Protein AF-A0A7W3SSW9-F1 (afdb_monomer_lite)

Structure (mmCIF, N/CA/C/O backbone):
data_AF-A0A7W3SSW9-F1
#
_entry.id   AF-A0A7W3SSW9-F1
#
loop_
_atom_site.group_PDB
_atom_site.id
_atom_site.type_symbol
_atom_site.label_atom_id
_atom_site.label_alt_id
_atom_site.label_comp_id
_atom_site.label_asym_id
_atom_site.label_entity_id
_atom_site.label_seq_id
_atom_site.pdbx_PDB_ins_code
_atom_site.Cartn_x
_atom_site.Cartn_y
_atom_site.Cartn_z
_atom_site.occupancy
_atom_site.B_iso_or_equiv
_atom_site.auth_seq_id
_atom_site.auth_comp_id
_atom_site.auth_asym_id
_atom_site.auth_atom_id
_atom_site.pdbx_PDB_model_num
ATOM 1 N N . MET A 1 1 ? -20.674 -9.001 18.492 1.00 49.81 1 MET A N 1
ATOM 2 C CA . MET A 1 1 ? -19.323 -9.278 17.941 1.00 49.81 1 MET A CA 1
ATOM 3 C C . MET A 1 1 ? -19.306 -9.509 16.423 1.00 49.81 1 MET A C 1
ATOM 5 O O . MET A 1 1 ? -18.453 -8.920 15.777 1.00 49.81 1 MET A O 1
ATOM 9 N N . LYS A 1 2 ? -20.248 -10.263 15.826 1.00 56.25 2 LYS A N 1
ATOM 10 C CA . LYS A 1 2 ? -20.226 -10.648 14.391 1.00 56.25 2 LYS A CA 1
ATOM 11 C C . LYS A 1 2 ? -20.198 -9.495 13.364 1.00 56.25 2 LYS A C 1
ATOM 13 O O . LYS A 1 2 ? -19.468 -9.594 12.389 1.00 56.25 2 LYS A O 1
ATOM 18 N N . LEU A 1 3 ? -20.892 -8.374 13.601 1.00 60.31 3 LEU A N 1
ATOM 19 C CA . LEU A 1 3 ? -20.853 -7.227 12.673 1.00 60.31 3 LEU A CA 1
ATOM 20 C C . LEU A 1 3 ? -19.497 -6.498 12.622 1.00 60.31 3 LEU A C 1
ATOM 22 O O . LEU A 1 3 ? -19.228 -5.826 11.637 1.00 60.31 3 LEU A O 1
ATOM 26 N N . ARG A 1 4 ? -18.630 -6.622 13.640 1.00 62.69 4 ARG A N 1
ATOM 27 C CA . ARG A 1 4 ? -17.348 -5.884 13.702 1.00 62.69 4 ARG A CA 1
ATOM 28 C C . ARG A 1 4 ? -16.308 -6.395 12.701 1.00 62.69 4 ARG A C 1
ATOM 30 O O . ARG A 1 4 ? -15.487 -5.613 12.236 1.00 62.69 4 ARG A O 1
ATOM 37 N N . PHE A 1 5 ? -16.363 -7.687 12.375 1.00 64.06 5 PHE A N 1
ATOM 38 C CA . PHE A 1 5 ? -15.479 -8.321 11.395 1.00 64.06 5 PHE A CA 1
ATOM 39 C C . PHE A 1 5 ? -15.909 -8.039 9.956 1.00 64.06 5 PHE A C 1
ATOM 41 O O . PHE A 1 5 ? -15.053 -7.891 9.095 1.00 64.06 5 PHE A O 1
ATOM 48 N N . ILE A 1 6 ? -17.215 -7.886 9.705 1.00 72.38 6 ILE A N 1
ATOM 49 C CA . ILE A 1 6 ? -17.750 -7.588 8.365 1.00 72.38 6 ILE A CA 1
ATOM 50 C C . ILE A 1 6 ? -17.162 -6.280 7.819 1.00 72.38 6 ILE A C 1
ATOM 52 O O . ILE A 1 6 ? -16.800 -6.214 6.652 1.00 72.38 6 ILE A O 1
ATOM 56 N N . TRP A 1 7 ? -16.974 -5.270 8.673 1.00 70.69 7 TRP A N 1
ATOM 57 C CA . TRP A 1 7 ? -16.367 -3.993 8.277 1.00 70.69 7 TRP A CA 1
ATOM 58 C C . TRP A 1 7 ? -14.851 -4.058 8.049 1.00 70.69 7 TRP A C 1
ATOM 60 O O . TRP A 1 7 ? -14.305 -3.168 7.405 1.00 70.69 7 TRP A O 1
ATOM 70 N N . ALA A 1 8 ? -14.170 -5.101 8.534 1.00 79.19 8 ALA A N 1
ATOM 71 C CA . ALA A 1 8 ? -12.750 -5.322 8.262 1.00 79.19 8 ALA A CA 1
ATOM 72 C C . ALA A 1 8 ? -12.517 -6.038 6.918 1.00 79.19 8 ALA A C 1
ATOM 74 O O . ALA A 1 8 ? -11.438 -5.911 6.345 1.00 79.19 8 ALA A O 1
ATOM 75 N N . VAL A 1 9 ? -13.521 -6.750 6.386 1.00 87.50 9 VAL A N 1
ATOM 76 C CA . VAL A 1 9 ? -13.405 -7.510 5.127 1.00 87.50 9 VAL A CA 1
ATOM 77 C C . VAL A 1 9 ? -12.970 -6.634 3.944 1.00 87.50 9 VAL A C 1
ATOM 79 O O . VAL A 1 9 ? -12.021 -7.027 3.266 1.00 87.50 9 VAL A O 1
ATOM 82 N N . PRO A 1 10 ? -13.555 -5.442 3.699 1.00 87.81 10 PRO A N 1
ATOM 83 C CA . PRO A 1 10 ? -13.117 -4.587 2.598 1.00 87.81 10 PRO A CA 1
ATOM 84 C C . PRO A 1 10 ? -11.652 -4.166 2.728 1.00 87.81 10 PRO A C 1
ATOM 86 O O . PRO A 1 10 ? -10.934 -4.159 1.735 1.00 87.81 10 PRO A O 1
ATOM 89 N N . LEU A 1 11 ? -11.191 -3.868 3.949 1.00 90.88 11 LEU A N 1
ATOM 90 C CA . LEU A 1 11 ? -9.804 -3.478 4.205 1.00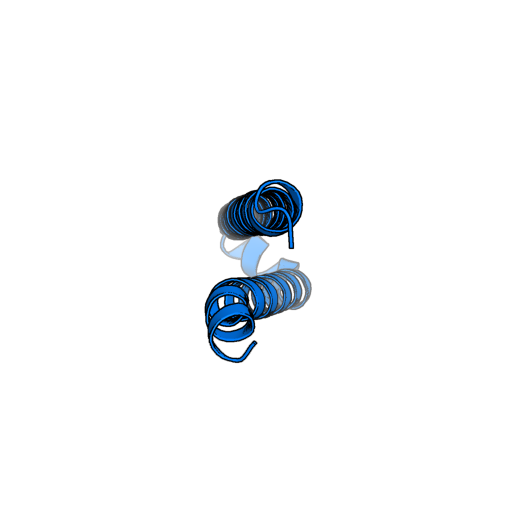 90.88 11 LEU A CA 1
ATOM 91 C C . LEU A 1 11 ? -8.843 -4.645 3.948 1.00 90.88 11 LEU A C 1
ATOM 93 O O . LEU A 1 11 ? -7.815 -4.459 3.305 1.00 90.88 11 LEU A O 1
ATOM 97 N N . VAL A 1 12 ? -9.199 -5.850 4.401 1.00 91.31 12 VAL A N 1
ATOM 98 C CA . VAL A 1 12 ? -8.413 -7.068 4.157 1.00 91.31 12 VAL A CA 1
ATOM 99 C C . VAL A 1 12 ? -8.328 -7.371 2.660 1.00 91.31 12 VAL A C 1
ATOM 101 O O . VAL A 1 12 ? -7.236 -7.632 2.160 1.00 91.31 12 VAL A O 1
ATOM 104 N N . LEU A 1 13 ? -9.439 -7.271 1.924 1.00 93.88 13 LEU A N 1
ATOM 105 C CA . LEU A 1 13 ? -9.441 -7.431 0.466 1.00 93.88 13 LEU A CA 1
ATOM 106 C C . LEU A 1 13 ? -8.548 -6.390 -0.219 1.00 93.88 13 LEU A C 1
ATOM 108 O O . LEU A 1 13 ? -7.763 -6.743 -1.097 1.00 93.88 13 LEU A O 1
ATOM 112 N N . LEU A 1 14 ? -8.614 -5.127 0.212 1.00 94.56 14 LEU A N 1
ATOM 113 C CA . LEU A 1 14 ? -7.771 -4.060 -0.329 1.00 94.56 14 LEU A CA 1
ATOM 114 C C . LEU A 1 14 ? -6.280 -4.341 -0.081 1.00 94.56 14 LEU A C 1
ATOM 116 O O . LEU A 1 14 ? -5.464 -4.153 -0.980 1.00 94.56 14 LEU A O 1
ATOM 120 N N . ILE A 1 15 ? -5.930 -4.851 1.106 1.00 95.00 15 ILE A N 1
ATOM 121 C CA . ILE A 1 15 ? -4.565 -5.282 1.443 1.00 95.00 15 ILE A CA 1
ATOM 122 C C . ILE A 1 15 ? -4.106 -6.413 0.521 1.00 95.00 15 ILE A C 1
ATOM 124 O O . ILE A 1 15 ? -3.001 -6.341 -0.015 1.00 95.00 15 ILE A O 1
ATOM 128 N N . MET A 1 16 ? -4.945 -7.428 0.290 1.00 96.62 16 MET A N 1
ATOM 129 C CA . MET A 1 16 ? -4.615 -8.529 -0.624 1.00 96.62 16 MET A CA 1
ATOM 130 C C . MET A 1 16 ? -4.366 -8.025 -2.050 1.00 96.62 16 MET A C 1
ATOM 132 O O . MET A 1 16 ? -3.378 -8.418 -2.669 1.00 96.62 16 MET A O 1
ATOM 136 N N . ILE A 1 17 ? -5.208 -7.113 -2.546 1.00 96.50 17 ILE A N 1
ATOM 137 C CA . ILE A 1 17 ? -5.029 -6.480 -3.861 1.00 96.50 17 ILE A CA 1
ATOM 138 C C . ILE A 1 17 ? -3.720 -5.684 -3.905 1.00 96.50 17 ILE A C 1
ATOM 140 O O . ILE A 1 17 ? -2.975 -5.798 -4.873 1.00 96.50 17 ILE A O 1
ATOM 144 N N . ASN A 1 18 ? -3.403 -4.921 -2.857 1.00 97.56 18 ASN A N 1
ATOM 145 C CA . ASN A 1 18 ? -2.181 -4.118 -2.802 1.00 97.56 18 ASN A CA 1
ATOM 146 C C . ASN A 1 18 ? -0.912 -4.977 -2.817 1.00 97.56 18 ASN A C 1
ATOM 148 O O . ASN A 1 18 ? 0.058 -4.641 -3.494 1.00 97.56 18 ASN A O 1
ATOM 152 N N . ILE A 1 19 ? -0.929 -6.104 -2.100 1.00 97.56 19 ILE A N 1
ATOM 153 C CA . ILE A 1 19 ? 0.169 -7.076 -2.108 1.00 97.56 19 ILE A CA 1
ATOM 154 C C . ILE A 1 19 ? 0.285 -7.727 -3.489 1.00 97.56 19 ILE A C 1
ATOM 156 O O . ILE A 1 19 ? 1.385 -7.806 -4.030 1.00 97.56 19 ILE A O 1
ATOM 160 N N . GLY A 1 20 ? -0.833 -8.151 -4.085 1.00 97.69 20 GLY A N 1
ATOM 161 C CA . GLY A 1 20 ? -0.844 -8.728 -5.431 1.00 97.69 20 GLY A CA 1
ATOM 162 C C . GLY A 1 20 ? -0.307 -7.757 -6.484 1.00 97.69 20 GLY A C 1
ATOM 163 O O . GLY A 1 20 ? 0.512 -8.141 -7.315 1.00 97.69 20 GLY A O 1
ATOM 164 N N . LEU A 1 21 ? -0.699 -6.485 -6.400 1.00 97.50 21 LEU A N 1
ATOM 165 C CA . LEU A 1 21 ? -0.206 -5.421 -7.269 1.00 97.50 21 LEU A CA 1
ATOM 166 C C . LEU A 1 21 ? 1.296 -5.184 -7.083 1.00 97.50 21 LEU A C 1
ATOM 168 O O . LEU A 1 21 ? 2.018 -5.067 -8.070 1.00 97.50 21 LEU A O 1
ATOM 172 N N . LEU A 1 22 ? 1.782 -5.158 -5.840 1.00 97.81 22 LEU A N 1
ATOM 173 C CA . LEU A 1 22 ? 3.210 -5.018 -5.558 1.00 97.81 22 LEU A CA 1
ATOM 174 C C . LEU A 1 22 ? 4.014 -6.175 -6.156 1.00 97.81 22 LEU A 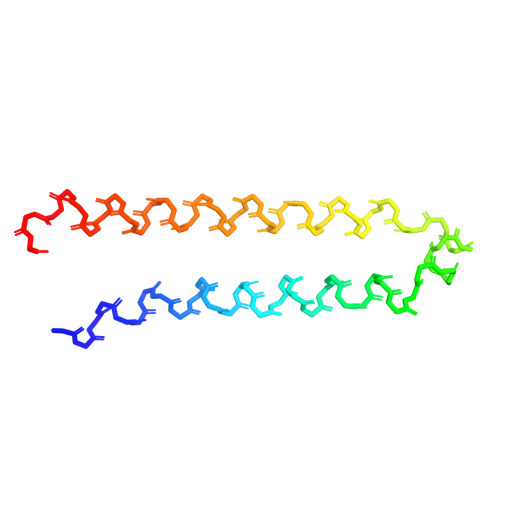C 1
ATOM 176 O O . LEU A 1 22 ? 5.016 -5.944 -6.828 1.00 97.81 22 LEU A O 1
ATOM 180 N N . LEU A 1 23 ? 3.562 -7.414 -5.944 1.00 98.19 23 LEU A N 1
ATOM 181 C CA . LEU A 1 23 ? 4.202 -8.598 -6.515 1.00 98.19 23 LEU A CA 1
ATOM 182 C C . LEU A 1 23 ? 4.189 -8.548 -8.044 1.00 98.19 23 LEU A C 1
ATOM 184 O O . LEU A 1 23 ? 5.218 -8.797 -8.663 1.00 98.19 23 LEU A O 1
ATOM 188 N N . PHE A 1 24 ? 3.069 -8.154 -8.654 1.00 97.75 24 PHE A N 1
ATOM 189 C CA . PHE A 1 24 ? 2.975 -7.974 -10.101 1.00 97.75 24 PHE A CA 1
ATOM 190 C C . PHE A 1 24 ? 4.002 -6.961 -10.622 1.00 97.75 24 PHE A C 1
ATOM 192 O O . PHE A 1 24 ? 4.704 -7.260 -11.589 1.00 97.75 24 PHE A O 1
ATOM 199 N N . ILE A 1 25 ? 4.125 -5.801 -9.966 1.00 97.75 25 ILE A N 1
ATOM 200 C CA . ILE A 1 25 ? 5.111 -4.773 -10.323 1.00 97.75 25 ILE A CA 1
ATOM 201 C C . ILE A 1 25 ? 6.522 -5.346 -10.223 1.00 97.75 25 ILE A C 1
ATOM 203 O O . ILE A 1 25 ? 7.274 -5.250 -11.187 1.00 97.75 25 ILE A O 1
ATOM 207 N N . LEU A 1 26 ? 6.864 -5.981 -9.097 1.00 97.62 26 LEU A N 1
ATOM 208 C CA . LEU A 1 26 ? 8.197 -6.540 -8.850 1.00 97.62 26 LEU A CA 1
ATOM 209 C C . LEU A 1 26 ? 8.561 -7.658 -9.837 1.00 97.62 26 LEU A C 1
ATOM 211 O O . LEU A 1 26 ? 9.694 -7.711 -10.312 1.00 97.62 26 LEU A O 1
ATOM 215 N N . SER A 1 27 ? 7.612 -8.527 -10.184 1.00 98.00 27 SER A N 1
ATOM 216 C CA . SER A 1 27 ? 7.836 -9.606 -11.151 1.00 98.00 27 SER A CA 1
ATOM 217 C C . SER A 1 27 ? 7.937 -9.109 -12.596 1.00 98.00 27 SER A C 1
ATOM 219 O O . SER A 1 27 ? 8.580 -9.768 -13.408 1.00 98.00 27 SER A O 1
ATOM 221 N N . ASN A 1 28 ? 7.347 -7.954 -12.923 1.00 97.38 28 ASN A N 1
ATOM 222 C CA . ASN A 1 28 ? 7.269 -7.433 -14.293 1.00 97.38 28 ASN A CA 1
ATOM 223 C C . ASN A 1 28 ? 7.975 -6.080 -14.477 1.00 97.38 28 ASN A C 1
ATOM 225 O O . ASN A 1 28 ? 7.694 -5.386 -15.452 1.00 97.38 28 ASN A O 1
ATOM 229 N N . VAL A 1 29 ? 8.905 -5.696 -13.590 1.00 96.62 29 VAL A N 1
ATOM 230 C CA . VAL A 1 29 ? 9.567 -4.372 -13.624 1.00 96.62 29 VAL A CA 1
ATOM 231 C C . VAL A 1 29 ? 10.124 -4.041 -15.009 1.00 96.62 29 VAL A C 1
ATOM 233 O O . VAL A 1 29 ? 9.918 -2.936 -15.503 1.00 96.62 29 VAL A O 1
ATOM 236 N N . HIS A 1 30 ? 10.805 -4.997 -15.647 1.00 96.38 30 HIS A N 1
ATOM 237 C CA . HIS A 1 30 ? 11.418 -4.798 -16.961 1.00 96.38 30 HIS A CA 1
ATOM 238 C C . HIS A 1 30 ? 10.363 -4.570 -18.052 1.00 96.38 30 HIS A C 1
ATOM 240 O O . HIS A 1 30 ? 10.413 -3.547 -18.727 1.00 96.38 30 HIS A O 1
ATOM 246 N N . GLY A 1 31 ? 9.351 -5.440 -18.150 1.00 96.44 31 GLY A N 1
ATOM 247 C CA . GLY A 1 31 ? 8.272 -5.287 -19.134 1.00 96.44 31 GLY A CA 1
ATOM 248 C C . GLY A 1 31 ? 7.445 -4.016 -18.921 1.00 96.44 31 GLY A C 1
ATOM 249 O O . GLY A 1 31 ? 7.110 -3.315 -19.871 1.00 96.44 31 GLY A O 1
ATOM 250 N N . LEU A 1 32 ? 7.175 -3.643 -17.668 1.00 95.69 32 LEU A N 1
ATOM 251 C CA . LEU A 1 32 ? 6.477 -2.395 -17.345 1.00 95.69 32 LEU A CA 1
ATOM 252 C C . LEU A 1 32 ? 7.301 -1.154 -17.710 1.00 95.69 32 LEU A C 1
ATOM 254 O O . LEU A 1 32 ? 6.734 -0.137 -18.119 1.00 95.69 32 LEU A O 1
ATOM 258 N N . LYS A 1 33 ? 8.630 -1.228 -17.567 1.00 95.38 33 LYS A N 1
ATOM 259 C CA . LYS A 1 33 ? 9.546 -0.155 -17.961 1.00 95.38 33 LYS A CA 1
ATOM 260 C C . LYS A 1 33 ? 9.617 -0.010 -19.481 1.00 95.38 33 LYS A C 1
ATOM 262 O O . LYS A 1 33 ? 9.565 1.114 -19.969 1.00 95.38 33 LYS A O 1
ATOM 267 N N . GLU A 1 34 ? 9.681 -1.118 -20.216 1.00 96.06 34 GLU A N 1
ATOM 268 C CA . GLU A 1 34 ? 9.651 -1.129 -21.688 1.00 96.06 34 GLU A CA 1
ATOM 269 C C . GLU A 1 34 ? 8.349 -0.539 -22.242 1.00 96.06 34 GLU A C 1
ATOM 271 O O . GLU A 1 34 ? 8.369 0.217 -23.209 1.00 96.06 34 GLU A O 1
ATOM 276 N N . LEU A 1 35 ? 7.224 -0.810 -21.577 1.00 95.25 35 LEU A N 1
ATOM 277 C CA . LEU A 1 35 ? 5.910 -0.264 -21.924 1.00 95.25 35 LEU A CA 1
ATOM 278 C C . LEU A 1 35 ? 5.680 1.175 -21.424 1.00 95.25 35 LEU A C 1
ATOM 280 O O . LEU A 1 35 ? 4.556 1.665 -21.513 1.00 95.25 35 LEU A O 1
ATOM 284 N N . ALA A 1 36 ? 6.695 1.830 -20.845 1.00 92.81 36 ALA A N 1
ATOM 285 C CA . ALA A 1 36 ? 6.593 3.159 -20.231 1.00 92.81 36 ALA A CA 1
ATOM 286 C C . ALA A 1 36 ? 5.411 3.300 -19.240 1.00 92.81 36 ALA A C 1
ATOM 288 O O . ALA A 1 36 ? 4.842 4.375 -19.071 1.00 92.81 36 ALA A O 1
ATOM 289 N N . SER A 1 37 ? 5.028 2.200 -18.580 1.00 95.06 37 SER A N 1
ATOM 290 C CA . SER A 1 37 ? 3.846 2.118 -17.706 1.00 95.06 37 SER A CA 1
ATOM 291 C C . SER A 1 37 ? 4.196 1.892 -16.234 1.00 95.06 37 SER A C 1
ATOM 293 O O . SER A 1 37 ? 3.330 2.018 -15.368 1.00 95.06 37 SER A O 1
ATOM 295 N N . LEU A 1 38 ? 5.467 1.605 -15.928 1.00 96.00 38 LEU A N 1
ATOM 296 C CA . LEU A 1 38 ? 5.947 1.341 -14.570 1.00 96.00 38 LEU A CA 1
ATOM 297 C C . LEU A 1 38 ? 5.560 2.450 -13.580 1.00 96.00 38 LEU A C 1
ATOM 299 O O . LEU A 1 38 ? 5.075 2.153 -12.491 1.00 96.00 38 LEU A O 1
ATOM 303 N N . GLU A 1 39 ? 5.720 3.716 -13.968 1.00 95.81 39 GLU A N 1
ATOM 304 C CA . GLU A 1 39 ? 5.384 4.866 -13.119 1.00 95.81 39 GLU A CA 1
ATOM 305 C C . GLU A 1 39 ? 3.895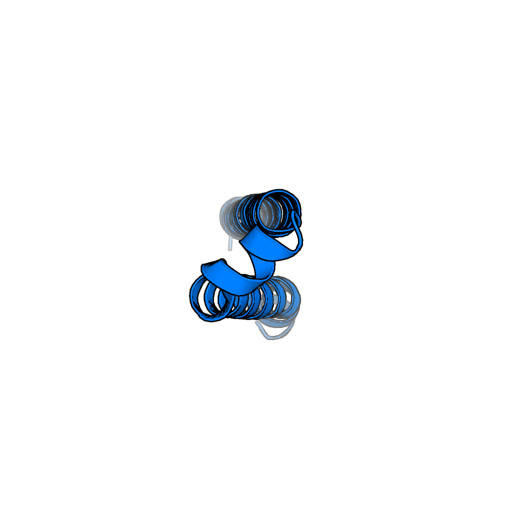 4.904 -12.760 1.00 95.81 39 GLU A C 1
ATOM 307 O O . GLU A 1 39 ? 3.545 5.142 -11.605 1.00 95.81 39 GLU A O 1
ATOM 312 N N . LEU A 1 40 ? 3.015 4.594 -13.717 1.00 96.44 40 LEU A N 1
ATOM 313 C CA . LEU A 1 40 ? 1.569 4.554 -13.499 1.00 96.44 40 LEU A CA 1
ATOM 314 C C . LEU A 1 40 ? 1.182 3.436 -12.526 1.00 96.44 40 LEU A C 1
ATOM 316 O O . LEU A 1 40 ? 0.366 3.650 -11.628 1.00 96.44 40 LEU A O 1
ATOM 320 N N . PHE A 1 41 ? 1.791 2.258 -12.662 1.00 96.81 41 PHE A N 1
ATOM 321 C CA . PHE A 1 41 ? 1.554 1.148 -11.741 1.00 96.81 41 PHE A CA 1
ATOM 322 C C . PHE A 1 41 ? 2.062 1.449 -10.325 1.00 96.81 41 PHE A C 1
ATOM 324 O O . PHE A 1 41 ? 1.363 1.156 -9.353 1.00 96.81 41 PHE A O 1
ATOM 331 N N . ILE A 1 42 ? 3.233 2.080 -10.193 1.00 96.62 42 ILE A N 1
ATOM 332 C CA . ILE A 1 42 ? 3.767 2.528 -8.897 1.00 96.62 42 ILE A CA 1
ATOM 333 C C . ILE A 1 42 ? 2.840 3.574 -8.266 1.00 96.62 42 ILE A C 1
ATOM 335 O O . ILE A 1 42 ? 2.523 3.476 -7.080 1.00 96.62 42 ILE A O 1
ATOM 339 N N . LEU A 1 43 ? 2.362 4.545 -9.049 1.00 97.38 43 LEU A N 1
ATOM 340 C CA . LEU A 1 43 ? 1.416 5.560 -8.587 1.00 97.38 43 LEU A CA 1
ATOM 341 C C . LEU A 1 43 ? 0.114 4.914 -8.086 1.00 97.38 43 LEU A C 1
ATOM 343 O O . LEU A 1 43 ? -0.357 5.232 -6.994 1.00 97.38 43 LEU A O 1
ATOM 347 N N . MET A 1 44 ? -0.442 3.969 -8.847 1.00 97.06 44 MET A N 1
ATOM 348 C CA . MET A 1 44 ? -1.639 3.219 -8.458 1.00 97.06 44 MET A CA 1
ATOM 349 C C . MET A 1 44 ? -1.424 2.450 -7.148 1.00 97.06 44 MET A C 1
ATOM 351 O O . MET A 1 44 ? -2.269 2.506 -6.252 1.00 97.06 44 MET A O 1
ATOM 355 N N . TRP A 1 45 ? -0.276 1.786 -6.999 1.00 97.56 45 TRP A N 1
ATOM 356 C CA . TRP A 1 45 ? 0.094 1.090 -5.767 1.00 97.56 45 TRP A CA 1
ATOM 357 C C . TRP A 1 45 ? 0.203 2.041 -4.566 1.00 97.56 45 TRP A C 1
ATOM 359 O O . TRP A 1 45 ? -0.298 1.732 -3.480 1.00 97.56 45 TRP A O 1
ATOM 369 N N . LEU A 1 46 ? 0.773 3.234 -4.755 1.00 97.44 46 LEU A N 1
ATOM 370 C CA . LEU A 1 46 ? 0.832 4.263 -3.715 1.00 97.44 46 LEU A CA 1
ATOM 371 C C . LEU A 1 46 ? -0.567 4.735 -3.300 1.00 97.44 46 LEU A C 1
ATOM 373 O O . LEU A 1 46 ? -0.861 4.780 -2.106 1.00 97.44 46 LEU A O 1
ATOM 377 N N . PHE A 1 47 ? -1.457 5.028 -4.253 1.00 97.44 47 PHE A N 1
ATOM 378 C CA . PHE A 1 47 ? -2.834 5.437 -3.948 1.00 97.44 47 PHE A CA 1
ATOM 379 C C . PHE A 1 47 ? -3.601 4.378 -3.151 1.00 97.44 47 PHE A C 1
ATOM 381 O O . PHE A 1 47 ? -4.283 4.704 -2.171 1.00 97.44 47 PHE A O 1
ATOM 388 N N . ILE A 1 48 ? -3.466 3.105 -3.525 1.00 96.12 48 ILE A N 1
ATOM 389 C CA . ILE A 1 48 ? -4.095 2.002 -2.790 1.00 96.12 48 ILE A CA 1
ATOM 390 C C . ILE A 1 48 ? -3.487 1.899 -1.388 1.00 96.12 48 ILE A C 1
ATOM 392 O O . ILE A 1 48 ?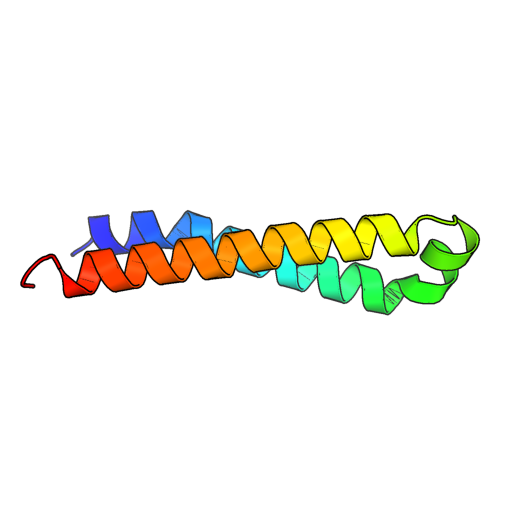 -4.223 1.789 -0.408 1.00 96.12 48 ILE A O 1
ATOM 396 N N . THR A 1 49 ? -2.166 2.025 -1.266 1.00 96.69 49 THR A N 1
ATOM 397 C CA . THR A 1 49 ? -1.466 2.008 0.025 1.00 96.69 49 THR A CA 1
ATOM 398 C C . THR A 1 49 ? -1.959 3.119 0.956 1.00 96.69 49 THR A C 1
ATOM 400 O O . THR A 1 49 ? -2.301 2.842 2.107 1.00 96.69 49 THR A O 1
ATOM 403 N N . PHE A 1 50 ? -2.093 4.356 0.470 1.00 96.69 50 PHE A N 1
ATOM 404 C CA . PHE A 1 50 ? -2.661 5.452 1.264 1.00 96.69 50 PHE A CA 1
ATOM 405 C C . PHE A 1 50 ? -4.110 5.184 1.671 1.00 96.69 50 PHE A C 1
ATOM 407 O O . PHE A 1 50 ? -4.482 5.434 2.819 1.00 96.69 50 PHE A O 1
ATOM 414 N N . THR A 1 51 ? -4.912 4.621 0.767 1.00 94.88 51 THR A N 1
ATOM 415 C CA . THR A 1 51 ? -6.303 4.246 1.054 1.00 94.88 51 THR A CA 1
ATOM 416 C C . THR A 1 51 ? -6.381 3.203 2.172 1.00 94.88 51 THR A C 1
ATOM 418 O O . T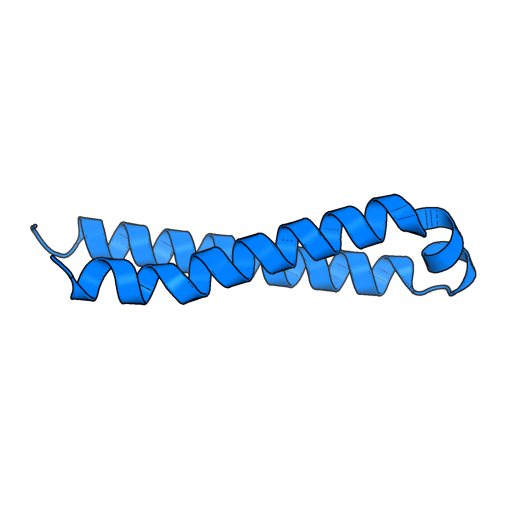HR A 1 51 ? -7.195 3.344 3.086 1.00 94.88 51 THR A O 1
ATOM 421 N N . ILE A 1 52 ? -5.499 2.196 2.157 1.00 95.19 52 ILE A N 1
ATOM 422 C CA . ILE A 1 52 ? -5.390 1.190 3.225 1.00 95.19 52 ILE A CA 1
ATOM 423 C C . ILE A 1 52 ? -5.015 1.851 4.549 1.00 95.19 52 ILE A C 1
ATOM 425 O O . ILE A 1 52 ? -5.670 1.593 5.557 1.00 95.19 52 ILE A O 1
ATOM 429 N N . ILE A 1 53 ? -3.987 2.704 4.558 1.00 95.19 53 ILE A N 1
ATOM 430 C CA . ILE A 1 53 ? -3.517 3.380 5.777 1.00 95.19 53 ILE A CA 1
ATOM 431 C C . ILE A 1 53 ? -4.640 4.230 6.377 1.00 95.19 53 ILE A C 1
ATOM 433 O O . ILE A 1 53 ? -4.917 4.134 7.573 1.00 95.19 53 ILE A O 1
ATOM 437 N N . PHE A 1 54 ? -5.329 5.020 5.552 1.00 93.31 54 PHE A N 1
ATOM 438 C CA . PHE A 1 54 ? -6.450 5.840 5.998 1.00 93.31 54 PHE A CA 1
ATOM 439 C C . PHE A 1 54 ? -7.616 4.988 6.515 1.00 93.31 54 PHE A C 1
ATOM 441 O O . PHE A 1 54 ? -8.153 5.263 7.589 1.00 93.31 54 PHE A O 1
ATOM 448 N N . GLY A 1 55 ? -7.980 3.922 5.798 1.00 90.00 55 GLY A N 1
ATOM 449 C CA . GLY A 1 55 ? -9.025 2.988 6.220 1.00 90.00 55 GLY A CA 1
ATOM 450 C C . GLY A 1 55 ? -8.696 2.298 7.547 1.00 90.00 55 GLY A C 1
ATOM 451 O O . GLY A 1 55 ? -9.549 2.222 8.433 1.00 90.00 55 GLY A O 1
ATOM 452 N N . ALA A 1 56 ? -7.448 1.865 7.728 1.00 90.31 56 ALA A N 1
ATOM 453 C CA . ALA A 1 56 ? -6.962 1.277 8.973 1.00 90.31 56 ALA A CA 1
ATOM 454 C C . ALA A 1 56 ? -6.977 2.288 10.128 1.00 90.31 56 ALA A C 1
ATOM 456 O O . ALA A 1 56 ? -7.408 1.954 11.233 1.00 90.31 56 ALA A O 1
ATOM 457 N N . TYR A 1 57 ? -6.571 3.535 9.875 1.00 91.06 57 TYR A N 1
ATOM 458 C CA . TYR A 1 57 ? -6.612 4.613 10.861 1.00 91.06 57 TYR A CA 1
ATOM 459 C C . TYR A 1 57 ? -8.044 4.921 11.317 1.00 91.06 57 TYR A C 1
ATOM 461 O O . TYR A 1 57 ? -8.309 4.981 12.518 1.00 91.06 57 TYR A O 1
ATOM 469 N N . GLN A 1 58 ? -8.985 5.039 10.377 1.00 87.12 58 GLN A N 1
ATOM 470 C CA . GLN A 1 58 ? -10.401 5.242 10.689 1.00 87.12 58 GLN A CA 1
ATOM 471 C C . GLN A 1 58 ? -10.990 4.059 11.460 1.00 87.12 58 GLN A C 1
ATOM 473 O O . GLN A 1 58 ? -11.713 4.259 12.436 1.00 87.12 58 GLN A O 1
ATOM 478 N N . TYR A 1 59 ? -10.647 2.826 11.075 1.00 85.88 59 TYR A N 1
ATOM 479 C CA . TYR A 1 59 ? -11.058 1.624 11.800 1.00 85.88 59 TYR A CA 1
ATOM 480 C C . TYR A 1 59 ? -10.522 1.619 13.238 1.00 85.88 59 TYR A C 1
ATOM 482 O O . TYR A 1 59 ? -11.270 1.356 14.182 1.00 85.88 59 TYR A O 1
ATOM 490 N N . PHE A 1 60 ? -9.251 1.980 13.424 1.00 85.62 60 PHE A N 1
ATOM 491 C CA . PHE A 1 60 ? -8.621 2.080 14.737 1.00 85.62 60 PHE A CA 1
ATOM 492 C C . PHE A 1 60 ? -9.259 3.171 15.606 1.00 85.62 60 PHE A C 1
ATOM 494 O O . PHE A 1 60 ? -9.585 2.914 16.766 1.00 85.62 60 PHE A O 1
ATOM 501 N N . ILE A 1 61 ? -9.505 4.367 15.057 1.00 87.50 61 ILE A N 1
ATOM 502 C CA . ILE A 1 61 ? -10.234 5.428 15.768 1.00 87.50 61 ILE A CA 1
ATOM 503 C C . ILE A 1 61 ? -11.640 4.968 16.121 1.00 87.50 61 ILE A C 1
ATOM 505 O O . ILE A 1 61 ? -12.091 5.215 17.234 1.00 87.50 61 ILE A O 1
ATOM 509 N N . TRP A 1 62 ? -12.347 4.313 15.205 1.00 83.31 62 TRP A N 1
ATOM 510 C CA . TRP A 1 62 ? -13.703 3.838 15.454 1.00 83.31 62 TRP A CA 1
ATOM 511 C C . TRP A 1 62 ? -13.750 2.828 16.603 1.00 83.31 62 TRP A C 1
ATOM 513 O O . TRP A 1 62 ? -14.641 2.922 17.449 1.00 83.31 62 TRP A O 1
ATOM 523 N N . ILE A 1 63 ? -12.771 1.919 16.675 1.00 81.31 63 ILE A N 1
ATOM 524 C CA . ILE A 1 63 ? -12.594 1.019 17.821 1.00 81.31 63 ILE A CA 1
ATOM 525 C C . ILE A 1 63 ? -12.282 1.815 19.093 1.00 81.31 63 ILE A C 1
ATOM 527 O O . ILE A 1 63 ? -12.864 1.536 20.129 1.00 81.31 63 ILE A O 1
ATOM 531 N N . LYS A 1 64 ? -11.395 2.812 19.026 1.00 82.88 64 LYS A N 1
ATOM 532 C CA . LYS A 1 64 ? -10.931 3.567 20.201 1.00 82.88 64 LYS A CA 1
ATOM 533 C C . LYS A 1 64 ? -11.971 4.551 20.765 1.00 82.88 64 LYS A C 1
ATOM 535 O O . LYS A 1 64 ? -12.046 4.730 21.977 1.00 82.88 64 LYS A O 1
ATOM 540 N N . ASN A 1 65 ? -12.747 5.217 19.906 1.00 81.31 65 ASN A N 1
ATOM 541 C CA . ASN A 1 65 ? -13.716 6.258 20.280 1.00 81.31 65 ASN A CA 1
ATOM 542 C C . ASN A 1 65 ? -15.080 5.694 20.673 1.00 81.31 65 ASN A C 1
ATOM 544 O O . ASN A 1 65 ? -15.790 6.304 21.475 1.00 81.31 65 ASN A O 1
ATOM 548 N N . LYS A 1 66 ? -15.467 4.527 20.153 1.00 63.84 66 LYS A N 1
ATOM 549 C CA . LYS A 1 66 ? -16.527 3.763 20.803 1.00 63.84 66 LYS A CA 1
ATOM 550 C C . LYS A 1 66 ? -15.903 3.204 22.077 1.00 63.84 66 LYS A C 1
ATOM 552 O O . LYS A 1 66 ? -15.068 2.326 21.967 1.00 63.84 66 LYS A O 1
ATOM 557 N N . ARG A 1 67 ? -16.264 3.706 23.269 1.00 47.09 67 ARG A N 1
ATOM 558 C CA . ARG A 1 67 ? -15.935 3.038 24.548 1.00 47.09 67 ARG A CA 1
ATOM 559 C C . ARG A 1 67 ? -16.551 1.630 24.551 1.00 47.09 67 ARG A C 1
ATOM 561 O O . ARG A 1 67 ? -17.653 1.434 25.059 1.00 47.09 67 ARG A O 1
ATOM 568 N N . MET A 1 68 ? -15.855 0.692 23.923 1.00 46.41 68 MET A N 1
ATOM 569 C C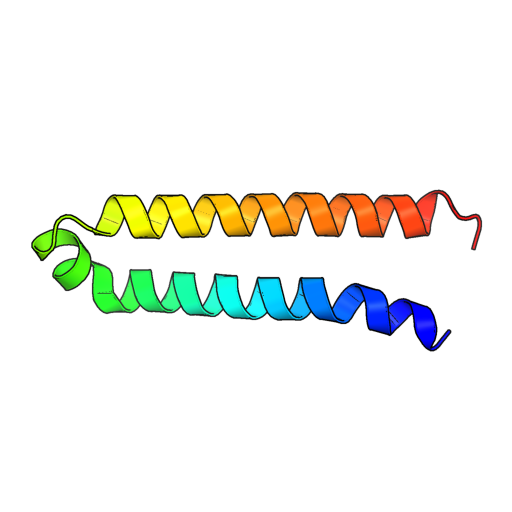A . MET A 1 68 ? -15.979 -0.759 24.002 1.00 46.41 68 MET A CA 1
ATOM 570 C C . MET A 1 68 ? -14.606 -1.359 23.749 1.00 46.41 68 MET A C 1
ATOM 572 O O . MET A 1 68 ? -14.165 -1.312 22.581 1.00 46.41 68 MET A O 1
#

Radius of gyration: 15.88 Å; chains: 1; bounding box: 32×17×46 Å

Foldseek 3Di:
DVVLVVLCVVLVVLVVVLVVLVVVCVVCVPVCVVVVNSVVSVVVSVVSVVVSVVSVVVSVVVVVVPPD

Organism: NCBI:txid1572857

Secondary structure (DSSP, 8-state):
-HHHHHTTHHHHHHHHHHHHHHHHHHHTHHHHHHTT-HHHHHHHHHHHHHHHHHHHHHHHHHHHHS--

Sequence (68 aa):
MKLRFIWAVPLVLLIMINIGLLLFILSNVHGLKELASLELFILMWLFITFTIIFGAYQYFIWIKNKRM

pLDDT: mean 88.59, std 13.41, range [46.41, 98.19]